Protein AF-A0A7Y5UWX9-F1 (afdb_monomer_lite)

Secondary structure (DSSP, 8-state):
-PPP-------TTSSS--EEEEEEE-TTSS-EEEEEEEPPSSSTHHHHHHHHHHHHHHHHHHHHHHSPPPHHHHHHHHHHHHHHTT-

Structure (mmCIF, N/CA/C/O backbone):
data_AF-A0A7Y5UWX9-F1
#
_entry.id   AF-A0A7Y5UWX9-F1
#
loop_
_atom_site.group_PDB
_atom_site.id
_atom_site.type_symbol
_atom_site.label_atom_id
_atom_site.label_alt_id
_atom_site.label_comp_id
_atom_site.label_asym_id
_atom_site.label_entity_id
_atom_site.label_seq_id
_atom_site.pdbx_PDB_ins_code
_atom_site.Cartn_x
_atom_site.Cartn_y
_atom_site.Cartn_z
_atom_site.occupancy
_atom_site.B_iso_or_equiv
_atom_site.auth_seq_id
_atom_site.auth_comp_id
_atom_site.auth_asym_id
_atom_site.auth_atom_id
_atom_site.pdbx_PDB_model_num
ATOM 1 N N . MET A 1 1 ? -23.447 1.761 2.376 1.00 67.19 1 MET A N 1
ATOM 2 C CA . MET A 1 1 ? -22.680 1.935 1.123 1.00 67.19 1 MET A CA 1
ATOM 3 C C . MET A 1 1 ? -21.732 0.754 0.981 1.00 67.19 1 MET A C 1
ATOM 5 O O . MET A 1 1 ? -21.005 0.483 1.925 1.00 67.19 1 MET A O 1
ATOM 9 N N . LYS A 1 2 ? -21.781 0.010 -0.129 1.00 77.94 2 LYS A N 1
ATOM 10 C CA . LYS A 1 2 ? -20.850 -1.095 -0.407 1.00 77.94 2 LYS A CA 1
ATOM 11 C C . LYS A 1 2 ? -19.783 -0.560 -1.361 1.00 77.94 2 LYS A C 1
ATOM 13 O O . LYS A 1 2 ? -20.137 -0.098 -2.437 1.00 77.94 2 LYS A O 1
ATOM 18 N N . ILE A 1 3 ? -18.519 -0.578 -0.945 1.00 84.75 3 ILE A N 1
ATOM 19 C CA . ILE A 1 3 ? -17.387 -0.152 -1.779 1.00 84.75 3 ILE A CA 1
ATOM 20 C C . ILE A 1 3 ? -16.689 -1.407 -2.300 1.00 84.75 3 ILE A C 1
ATOM 22 O O . ILE A 1 3 ? -16.258 -2.249 -1.505 1.00 84.75 3 ILE A O 1
ATOM 26 N N . GLU A 1 4 ? -16.605 -1.532 -3.621 1.00 88.56 4 GLU A N 1
ATOM 27 C CA . GLU A 1 4 ? -15.779 -2.535 -4.293 1.00 88.56 4 GLU A CA 1
ATOM 28 C C . GLU A 1 4 ? -14.358 -2.006 -4.470 1.00 88.56 4 GLU A C 1
ATOM 30 O O . GLU A 1 4 ? -14.138 -0.803 -4.595 1.00 88.56 4 GLU A O 1
ATOM 35 N N . ARG A 1 5 ? -13.384 -2.910 -4.413 1.00 89.06 5 ARG A N 1
ATOM 36 C CA . ARG A 1 5 ? -11.964 -2.570 -4.342 1.00 89.06 5 ARG A CA 1
ATOM 37 C C . ARG A 1 5 ? -11.134 -3.644 -5.015 1.00 89.06 5 ARG A C 1
ATOM 39 O O . ARG A 1 5 ? -11.444 -4.830 -4.922 1.00 89.06 5 ARG A O 1
ATOM 46 N N . GLY A 1 6 ? -10.066 -3.206 -5.646 1.00 91.19 6 GLY A N 1
ATOM 47 C CA . GLY A 1 6 ? -9.100 -4.034 -6.338 1.00 91.19 6 GLY A CA 1
ATOM 48 C C . GLY A 1 6 ? -8.014 -3.133 -6.895 1.00 91.19 6 GLY A C 1
ATOM 49 O O . GLY A 1 6 ? -8.178 -1.914 -6.951 1.00 91.19 6 GLY A O 1
ATOM 50 N N . TYR A 1 7 ? -6.905 -3.733 -7.290 1.00 93.75 7 TYR A N 1
ATOM 51 C CA . TYR A 1 7 ? -5.869 -3.040 -8.034 1.00 93.75 7 TYR A CA 1
ATOM 52 C C . TYR A 1 7 ? -5.369 -3.963 -9.141 1.00 93.75 7 TYR A C 1
ATOM 54 O O . TYR A 1 7 ? -5.489 -5.186 -9.054 1.00 93.75 7 TYR A O 1
ATOM 62 N N . ALA A 1 8 ? -4.839 -3.360 -10.193 1.00 94.00 8 ALA A N 1
ATOM 63 C CA . ALA A 1 8 ? -4.193 -4.047 -11.293 1.00 94.00 8 ALA A CA 1
ATOM 64 C C . ALA A 1 8 ? -2.912 -3.291 -11.622 1.00 94.00 8 ALA A C 1
ATOM 66 O O . ALA A 1 8 ? -2.826 -2.081 -11.411 1.00 94.00 8 ALA A O 1
ATOM 67 N N . GLN A 1 9 ? -1.921 -4.010 -12.130 1.00 93.00 9 GLN A N 1
ATOM 68 C CA . GLN A 1 9 ? -0.646 -3.437 -12.533 1.00 93.00 9 GLN A CA 1
ATOM 69 C C . GLN A 1 9 ? -0.255 -4.023 -13.880 1.00 93.00 9 GLN A C 1
ATOM 71 O O . GLN A 1 9 ? -0.488 -5.201 -14.146 1.00 93.00 9 GLN A O 1
ATOM 76 N N . HIS A 1 10 ? 0.349 -3.199 -14.727 1.00 94.00 10 HIS A N 1
ATOM 77 C CA . HIS A 1 10 ? 0.812 -3.607 -16.043 1.00 94.00 10 HIS A CA 1
ATOM 78 C C . HIS A 1 10 ? 2.125 -2.896 -16.350 1.00 94.00 10 HIS A C 1
ATOM 80 O O . HIS A 1 10 ? 2.203 -1.678 -16.243 1.00 94.00 10 HIS A O 1
ATOM 86 N N . VAL A 1 11 ? 3.151 -3.657 -16.731 1.00 93.44 11 VAL A N 1
ATOM 87 C CA . VAL A 1 11 ? 4.501 -3.124 -16.980 1.00 93.44 11 VAL A CA 1
ATOM 88 C C . VAL A 1 11 ? 4.581 -2.276 -18.258 1.00 93.44 11 VAL A C 1
ATOM 90 O O . VAL A 1 11 ? 5.472 -1.440 -18.419 1.00 93.44 11 VAL A O 1
ATOM 93 N N . GLY A 1 12 ? 3.634 -2.462 -19.181 1.00 93.00 12 GLY A N 1
ATOM 94 C CA . GLY A 1 12 ? 3.650 -1.777 -20.468 1.00 93.00 12 GLY A CA 1
ATOM 95 C C . GLY A 1 12 ? 4.859 -2.193 -21.301 1.00 93.00 12 GLY A C 1
ATOM 96 O O . GLY A 1 12 ? 5.182 -3.372 -21.400 1.00 93.00 12 GLY A O 1
ATOM 97 N N . SER A 1 13 ? 5.523 -1.212 -21.907 1.00 90.69 13 SER A N 1
ATOM 98 C CA . SER A 1 13 ? 6.713 -1.411 -22.740 1.00 90.69 13 SER A CA 1
ATOM 99 C C . SER A 1 13 ? 8.033 -1.327 -21.962 1.00 90.69 13 SER A C 1
ATOM 101 O O . SER A 1 13 ? 9.093 -1.253 -22.583 1.00 90.69 13 SER A O 1
ATOM 103 N N . ARG A 1 14 ? 7.994 -1.247 -20.624 1.00 88.94 14 ARG A N 1
ATOM 104 C CA . ARG A 1 14 ? 9.202 -1.205 -19.788 1.00 88.94 14 ARG A CA 1
ATOM 105 C C . ARG A 1 14 ? 9.763 -2.616 -19.587 1.00 88.94 14 ARG A C 1
ATOM 107 O O . ARG A 1 14 ? 9.035 -3.600 -19.647 1.00 88.94 14 ARG A O 1
ATOM 114 N N . ASN A 1 15 ? 11.061 -2.699 -19.302 1.00 89.06 15 ASN A N 1
ATOM 115 C CA . ASN A 1 15 ? 11.726 -3.970 -18.988 1.00 89.06 15 ASN A CA 1
ATOM 116 C C . ASN A 1 15 ? 11.452 -4.449 -17.551 1.00 89.06 15 ASN A C 1
ATOM 118 O O . ASN A 1 15 ? 11.694 -5.609 -17.238 1.00 89.06 15 ASN A O 1
ATOM 122 N N . GLU A 1 16 ? 10.977 -3.562 -16.676 1.00 90.06 16 GLU A N 1
ATOM 123 C CA . GLU A 1 16 ? 10.731 -3.837 -15.263 1.00 90.06 16 GLU A CA 1
ATOM 124 C C . GLU A 1 16 ? 9.490 -3.078 -14.786 1.00 90.06 16 GLU A C 1
ATOM 126 O O . GLU A 1 16 ? 9.270 -1.926 -15.177 1.00 90.06 16 GLU A O 1
ATOM 131 N N . GLN A 1 17 ? 8.694 -3.728 -13.932 1.00 92.69 17 GLN A N 1
ATOM 132 C CA . GLN A 1 17 ? 7.604 -3.083 -13.212 1.00 92.69 17 GLN A CA 1
ATOM 133 C C . GLN A 1 17 ? 8.163 -2.389 -11.967 1.00 92.69 17 GLN A C 1
ATOM 135 O O . GLN A 1 17 ? 8.712 -3.049 -11.088 1.00 92.69 17 GLN A O 1
ATOM 140 N N . GLN A 1 18 ? 8.010 -1.069 -11.904 1.00 94.38 18 GLN A N 1
ATOM 141 C CA . GLN A 1 18 ? 8.446 -0.253 -10.771 1.00 94.38 18 GLN A CA 1
ATOM 142 C C . GLN A 1 18 ? 7.275 0.351 -9.991 1.00 94.38 18 GLN A C 1
ATOM 144 O O . GLN A 1 18 ? 7.497 1.029 -8.994 1.00 94.38 18 GLN A O 1
ATOM 149 N N . ASP A 1 19 ? 6.039 0.050 -10.376 1.00 94.81 19 ASP A N 1
ATOM 150 C CA . ASP A 1 19 ? 4.842 0.373 -9.615 1.00 94.81 19 ASP A CA 1
ATOM 151 C C . ASP A 1 19 ? 4.596 -0.692 -8.536 1.00 94.81 19 ASP A C 1
ATOM 153 O O . ASP A 1 19 ? 4.785 -1.892 -8.764 1.00 94.81 19 ASP A O 1
ATOM 157 N N . ALA A 1 20 ? 4.032 -0.284 -7.403 1.00 95.19 20 ALA A N 1
ATOM 158 C CA . ALA A 1 20 ? 3.456 -1.167 -6.395 1.00 95.19 20 ALA A CA 1
ATOM 159 C C . ALA A 1 20 ? 2.028 -0.722 -6.054 1.00 95.19 20 ALA A C 1
ATOM 161 O O . ALA A 1 20 ? 1.759 0.461 -5.843 1.00 95.19 20 ALA A O 1
ATOM 162 N N . GLY A 1 21 ? 1.104 -1.681 -5.990 1.00 96.44 21 GLY A N 1
ATOM 163 C CA . GLY A 1 21 ? -0.277 -1.467 -5.568 1.00 96.44 21 GLY A CA 1
ATOM 164 C C . GLY A 1 21 ? -0.622 -2.338 -4.367 1.00 96.44 21 GLY A C 1
ATOM 165 O O . GLY A 1 21 ? -0.152 -3.471 -4.254 1.00 96.44 21 GLY A O 1
ATOM 166 N N . LEU A 1 22 ? -1.445 -1.815 -3.461 1.00 96.12 22 LEU A N 1
ATOM 167 C CA . LEU A 1 22 ? -1.892 -2.549 -2.284 1.00 96.12 22 LEU A CA 1
ATOM 168 C C . LEU A 1 22 ? -3.305 -2.126 -1.882 1.00 96.12 22 LEU A C 1
ATOM 170 O O . LEU A 1 22 ? -3.619 -0.940 -1.801 1.00 96.12 22 LEU A O 1
ATOM 174 N N . VAL A 1 23 ? -4.150 -3.111 -1.584 1.00 96.81 23 VAL A N 1
ATOM 175 C CA . VAL A 1 23 ? -5.474 -2.898 -0.994 1.00 96.81 23 VAL A CA 1
ATOM 176 C C . VAL A 1 23 ? -5.568 -3.740 0.269 1.00 96.81 23 VAL A C 1
ATOM 178 O O . VAL A 1 23 ? -5.544 -4.967 0.203 1.00 96.81 23 VAL A O 1
ATOM 181 N N . LEU A 1 24 ? -5.688 -3.078 1.416 1.00 95.62 24 LEU A N 1
ATOM 182 C CA . LEU A 1 24 ? -5.898 -3.709 2.714 1.00 95.62 24 LEU A CA 1
ATOM 183 C C . LEU A 1 24 ? -7.286 -3.364 3.231 1.00 95.62 24 LEU A C 1
ATOM 185 O O . LEU A 1 24 ? -7.847 -2.302 2.957 1.00 95.62 24 LEU A O 1
ATOM 189 N N . THR A 1 25 ? -7.881 -4.294 3.958 1.00 94.38 25 THR A N 1
ATOM 190 C CA . THR A 1 25 ? -9.209 -4.127 4.535 1.00 94.38 25 THR A CA 1
ATOM 191 C C . THR A 1 25 ? -9.259 -4.872 5.853 1.00 94.38 25 THR A C 1
ATOM 193 O O . THR A 1 25 ? -8.651 -5.934 5.981 1.00 94.38 25 THR A O 1
ATOM 196 N N . ASN A 1 26 ? -9.965 -4.321 6.834 1.00 91.56 26 ASN A N 1
ATOM 197 C CA . ASN A 1 26 ? -10.183 -5.010 8.099 1.00 91.56 26 ASN A CA 1
ATOM 198 C C . ASN A 1 26 ? -11.244 -6.118 7.943 1.00 91.56 26 ASN A C 1
ATOM 200 O O . ASN A 1 26 ? -12.019 -6.125 6.984 1.00 91.56 26 ASN A O 1
ATOM 204 N N . ASP A 1 27 ? -11.305 -7.061 8.885 1.00 87.25 27 ASP A N 1
ATOM 205 C CA . ASP A 1 27 ? -12.182 -8.241 8.767 1.00 87.25 27 ASP A CA 1
ATOM 206 C C . ASP A 1 27 ? -13.668 -7.850 8.638 1.00 87.25 27 ASP A C 1
ATOM 208 O O . ASP A 1 27 ? -14.418 -8.445 7.862 1.00 87.25 27 ASP A O 1
ATOM 212 N N . GLY A 1 28 ? -14.072 -6.771 9.321 1.00 86.56 28 GLY A N 1
ATOM 213 C CA . GLY A 1 28 ? -15.420 -6.196 9.257 1.00 86.56 28 GLY A CA 1
ATOM 214 C C . GLY A 1 28 ? -15.729 -5.397 7.984 1.00 86.56 28 GLY A C 1
ATOM 215 O O . GLY A 1 28 ? -16.871 -4.987 7.786 1.00 86.56 28 GLY A O 1
ATOM 216 N N . ARG A 1 29 ? -14.744 -5.174 7.104 1.00 85.56 29 ARG A N 1
ATOM 217 C CA . ARG A 1 29 ? -14.847 -4.363 5.877 1.00 85.56 29 ARG A CA 1
ATOM 218 C C . ARG A 1 29 ? -15.325 -2.922 6.099 1.00 85.56 29 ARG A C 1
ATOM 220 O O . ARG A 1 29 ? -15.879 -2.321 5.176 1.00 85.56 29 ARG A O 1
ATOM 227 N N . THR A 1 30 ? -15.103 -2.378 7.290 1.00 89.69 30 THR A N 1
ATOM 228 C CA . THR A 1 30 ? -15.472 -1.008 7.667 1.00 89.69 30 THR A CA 1
ATOM 229 C C . THR A 1 30 ? -14.367 -0.002 7.364 1.00 89.69 30 THR A C 1
ATOM 231 O O . THR A 1 30 ? -14.664 1.169 7.154 1.00 89.69 30 THR A O 1
ATOM 234 N N . GLU A 1 31 ? -13.115 -0.455 7.277 1.00 93.25 31 GLU A N 1
ATOM 235 C CA . GLU A 1 31 ? -11.944 0.382 7.012 1.00 93.25 31 GLU A CA 1
ATOM 236 C C . GLU A 1 31 ? -11.107 -0.227 5.894 1.00 93.25 31 GLU A C 1
ATOM 238 O O . GLU A 1 31 ? -10.971 -1.450 5.788 1.00 93.25 31 GLU A O 1
ATOM 243 N N . GLN A 1 32 ? -10.552 0.63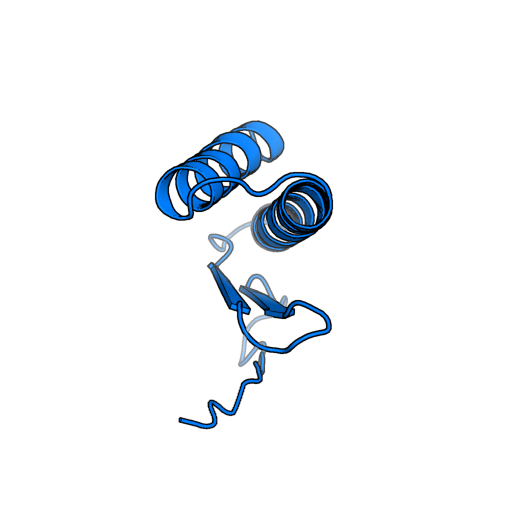4 5.044 1.00 94.12 32 GLN A N 1
ATOM 244 C CA . GLN A 1 32 ? -9.757 0.229 3.893 1.00 94.12 32 GLN A CA 1
ATOM 245 C C . GLN A 1 32 ? -8.562 1.161 3.740 1.00 94.12 32 GLN A C 1
ATOM 247 O O . GLN A 1 32 ? -8.707 2.377 3.857 1.00 94.12 32 GLN A O 1
ATOM 252 N N . LEU A 1 33 ? -7.409 0.583 3.418 1.00 96.12 33 LEU A N 1
ATOM 253 C CA . LEU A 1 33 ? -6.238 1.314 2.959 1.00 96.12 33 LEU A CA 1
ATOM 254 C C . LEU A 1 33 ? -5.976 0.921 1.510 1.00 96.12 33 LEU A C 1
ATOM 256 O O . LEU A 1 33 ? -5.779 -0.255 1.207 1.00 96.12 33 LEU A O 1
ATOM 260 N N . VAL A 1 34 ? -5.979 1.910 0.625 1.00 96.50 34 VAL A N 1
ATOM 261 C CA . VAL A 1 34 ? -5.615 1.746 -0.782 1.00 96.50 34 VAL A CA 1
ATOM 262 C C . VAL A 1 34 ? -4.349 2.549 -1.019 1.00 96.50 34 VAL A C 1
ATOM 264 O O . VAL A 1 34 ? -4.293 3.728 -0.676 1.00 96.50 34 VAL A O 1
ATOM 267 N N . LEU A 1 35 ? -3.336 1.899 -1.578 1.00 96.75 35 LEU A N 1
ATOM 268 C CA . LEU A 1 35 ? -2.024 2.478 -1.805 1.00 96.75 35 LEU A CA 1
ATOM 269 C C . LEU A 1 35 ? -1.563 2.202 -3.231 1.00 96.75 35 LEU A C 1
ATOM 271 O O . LEU A 1 35 ? -1.727 1.098 -3.753 1.00 96.75 35 LEU A O 1
ATOM 275 N N . VAL A 1 36 ? -0.955 3.224 -3.822 1.00 96.44 36 VAL A N 1
ATOM 276 C CA . VAL A 1 36 ? -0.220 3.162 -5.083 1.00 96.44 36 VAL A CA 1
ATOM 277 C C . VAL A 1 36 ? 1.114 3.865 -4.859 1.00 96.44 36 VAL A C 1
ATOM 279 O O . VAL A 1 36 ? 1.146 4.947 -4.273 1.00 96.44 36 VAL A O 1
ATOM 282 N N . ALA A 1 37 ? 2.198 3.248 -5.314 1.00 95.06 37 ALA A N 1
ATOM 283 C CA . ALA A 1 37 ? 3.535 3.824 -5.327 1.00 95.06 37 ALA A CA 1
ATOM 284 C C . ALA A 1 37 ? 4.156 3.629 -6.717 1.00 95.06 37 ALA A C 1
ATOM 286 O O . ALA A 1 37 ? 4.118 2.521 -7.242 1.00 95.06 37 ALA A O 1
ATOM 287 N N . ASP A 1 38 ? 4.722 4.691 -7.287 1.00 93.62 38 ASP A N 1
ATOM 288 C CA . ASP A 1 38 ? 5.468 4.684 -8.554 1.00 93.62 38 ASP A CA 1
ATOM 289 C C . ASP A 1 38 ? 6.955 4.861 -8.228 1.00 93.62 38 ASP A C 1
ATOM 291 O O . ASP A 1 38 ? 7.373 5.879 -7.666 1.00 93.62 38 ASP A O 1
ATOM 295 N N . GLY A 1 39 ? 7.742 3.824 -8.496 1.00 92.06 39 GLY A N 1
ATOM 296 C CA . GLY A 1 39 ? 9.187 3.846 -8.352 1.00 92.06 39 GLY A CA 1
ATOM 297 C C . GLY A 1 39 ? 9.823 4.656 -9.476 1.00 92.06 39 GLY A C 1
ATOM 298 O O . GLY A 1 39 ? 9.658 4.343 -10.653 1.00 92.06 39 GLY A O 1
ATOM 299 N N . MET A 1 40 ? 10.600 5.682 -9.121 1.00 83.62 40 MET A N 1
ATOM 300 C CA . MET A 1 40 ? 11.257 6.534 -10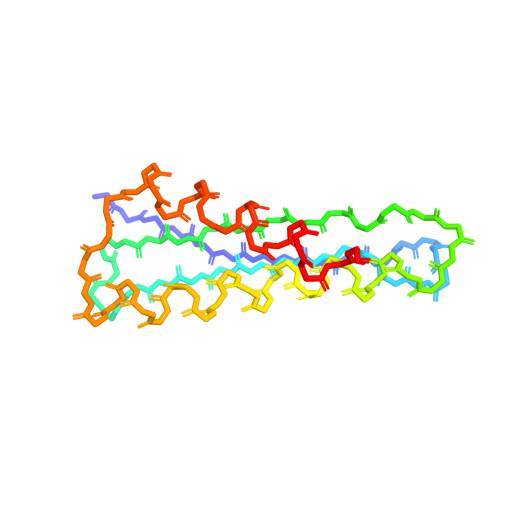.114 1.00 83.62 40 MET A CA 1
ATOM 301 C C . MET A 1 40 ? 12.248 5.720 -10.967 1.00 83.62 40 MET A C 1
ATOM 303 O O . MET A 1 40 ? 13.229 5.175 -10.459 1.00 83.62 40 MET A O 1
ATOM 307 N N . GLY A 1 41 ? 11.973 5.666 -12.274 1.00 68.88 41 GLY A N 1
ATOM 308 C CA . GLY A 1 41 ? 12.746 4.949 -13.291 1.00 68.88 41 GLY A CA 1
ATOM 309 C C . GLY A 1 41 ? 14.229 5.315 -13.371 1.00 68.88 41 GLY A C 1
ATOM 310 O O . GLY A 1 41 ? 14.664 6.376 -12.934 1.00 68.88 41 GLY A O 1
ATOM 311 N N . GLY A 1 42 ? 15.012 4.441 -14.009 1.00 65.88 42 GLY A N 1
ATOM 312 C CA . GLY A 1 42 ? 16.415 4.696 -14.365 1.00 65.88 42 GLY A CA 1
ATOM 313 C C . GLY A 1 42 ? 17.415 3.723 -13.743 1.00 65.88 42 GLY A C 1
ATOM 314 O O . GLY A 1 42 ? 18.488 3.550 -14.307 1.00 65.88 42 GLY A O 1
ATOM 315 N N . HIS A 1 43 ? 17.054 3.046 -12.647 1.00 68.50 43 HIS A N 1
ATOM 316 C CA . HIS A 1 43 ? 17.842 1.983 -12.005 1.00 68.50 43 HIS A CA 1
ATOM 317 C C . HIS A 1 43 ? 16.917 0.957 -11.322 1.00 68.50 43 HIS A C 1
ATOM 319 O O . HIS A 1 43 ? 15.768 1.277 -11.012 1.00 68.50 43 HIS A O 1
ATOM 325 N N . ALA A 1 44 ? 17.434 -0.241 -11.010 1.00 65.69 44 ALA A N 1
ATOM 326 C CA . ALA A 1 44 ? 16.725 -1.296 -10.261 1.00 65.69 44 ALA A CA 1
ATOM 327 C C . ALA A 1 44 ? 16.274 -0.872 -8.840 1.00 65.69 44 ALA A C 1
ATOM 329 O O . ALA A 1 44 ? 15.575 -1.609 -8.155 1.00 65.69 44 ALA A O 1
ATOM 330 N N . GLY A 1 45 ? 16.662 0.322 -8.375 1.00 83.25 45 GLY A N 1
ATOM 331 C CA . GLY A 1 45 ? 16.210 0.874 -7.097 1.00 83.25 45 GLY A CA 1
ATOM 332 C C . GLY A 1 45 ? 14.735 1.287 -7.088 1.00 83.25 45 GLY A C 1
ATOM 333 O O . GLY A 1 45 ? 14.133 1.299 -6.021 1.00 83.25 45 GLY A O 1
ATOM 334 N N . GLY A 1 46 ? 14.135 1.584 -8.249 1.00 88.94 46 GLY A N 1
ATOM 335 C CA . GLY A 1 46 ? 12.738 2.025 -8.328 1.00 88.94 46 GLY A CA 1
ATOM 336 C C . GLY A 1 46 ? 11.738 0.936 -7.929 1.00 88.94 46 GLY A C 1
ATOM 337 O O . GLY A 1 46 ? 10.843 1.197 -7.127 1.00 88.94 46 GLY A O 1
ATOM 338 N N . SER A 1 47 ? 11.922 -0.296 -8.419 1.00 91.31 47 SER A N 1
ATOM 339 C CA . SER A 1 47 ? 11.072 -1.441 -8.056 1.00 91.31 47 SER A CA 1
ATOM 340 C C . SER A 1 47 ? 11.198 -1.809 -6.580 1.00 91.31 47 SER A C 1
ATOM 342 O O . SER A 1 47 ? 10.194 -2.061 -5.914 1.00 91.31 47 SER A O 1
ATOM 344 N N . LEU A 1 48 ? 12.420 -1.786 -6.041 1.00 91.25 48 LEU A N 1
ATOM 345 C CA . LEU A 1 48 ? 12.656 -2.031 -4.621 1.00 91.25 48 LEU A CA 1
ATOM 346 C C . LEU A 1 48 ? 12.015 -0.940 -3.754 1.00 91.25 48 LEU A C 1
ATOM 348 O O . LEU A 1 48 ? 11.362 -1.253 -2.762 1.00 91.25 48 LEU A O 1
ATOM 352 N N . ALA A 1 49 ? 12.159 0.328 -4.146 1.00 92.12 49 ALA A N 1
ATOM 353 C CA . ALA A 1 49 ? 11.604 1.463 -3.421 1.00 92.12 49 ALA A CA 1
ATOM 354 C C . ALA A 1 49 ? 10.072 1.400 -3.333 1.00 92.12 49 ALA A C 1
ATOM 356 O O . ALA A 1 49 ? 9.511 1.498 -2.241 1.00 92.12 49 ALA A O 1
ATOM 357 N N . SER A 1 50 ? 9.376 1.194 -4.454 1.00 94.81 50 SER A N 1
ATOM 358 C CA . SER A 1 50 ? 7.910 1.118 -4.451 1.00 94.81 50 SER A CA 1
ATOM 359 C C . SER A 1 50 ? 7.394 -0.111 -3.696 1.00 94.81 50 SER A C 1
ATOM 361 O O . SER A 1 50 ? 6.433 -0.003 -2.928 1.00 94.81 50 SER A O 1
ATOM 363 N N . ALA A 1 51 ? 8.068 -1.260 -3.827 1.00 94.00 51 ALA A N 1
ATOM 364 C CA . ALA A 1 51 ? 7.761 -2.457 -3.049 1.00 94.00 51 ALA A CA 1
ATOM 365 C C . ALA A 1 51 ? 7.936 -2.219 -1.539 1.00 94.00 51 ALA A C 1
ATOM 367 O O . ALA A 1 51 ? 7.082 -2.622 -0.744 1.00 94.00 51 ALA A O 1
ATOM 368 N N . GLN A 1 52 ? 8.994 -1.507 -1.145 1.00 94.94 52 GLN A N 1
ATOM 369 C CA . GLN A 1 52 ? 9.273 -1.171 0.247 1.00 94.94 52 GLN A CA 1
ATOM 370 C C . GLN A 1 52 ? 8.194 -0.254 0.848 1.00 94.94 52 GLN A C 1
ATOM 372 O O . GLN 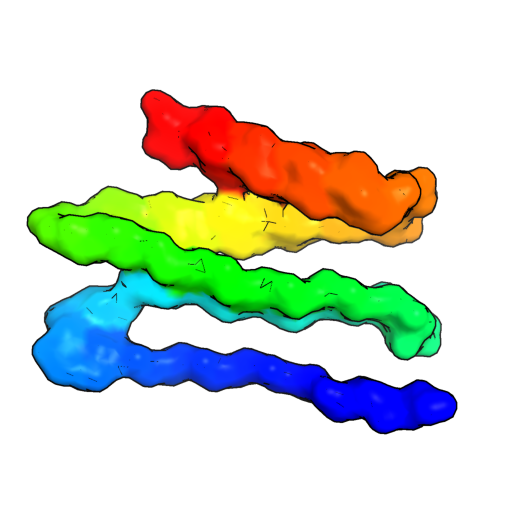A 1 52 ? 7.775 -0.467 1.988 1.00 94.94 52 GLN A O 1
ATOM 377 N N . VAL A 1 53 ? 7.667 0.713 0.085 1.00 95.88 53 VAL A N 1
ATOM 378 C CA . VAL A 1 53 ? 6.510 1.523 0.518 1.00 95.88 53 VAL A CA 1
ATOM 379 C C . VAL A 1 53 ? 5.296 0.634 0.815 1.00 95.88 53 VAL A C 1
ATOM 381 O O . VAL A 1 53 ? 4.655 0.788 1.860 1.00 95.88 53 VAL A O 1
ATOM 384 N N . ALA A 1 54 ? 4.983 -0.317 -0.072 1.00 96.56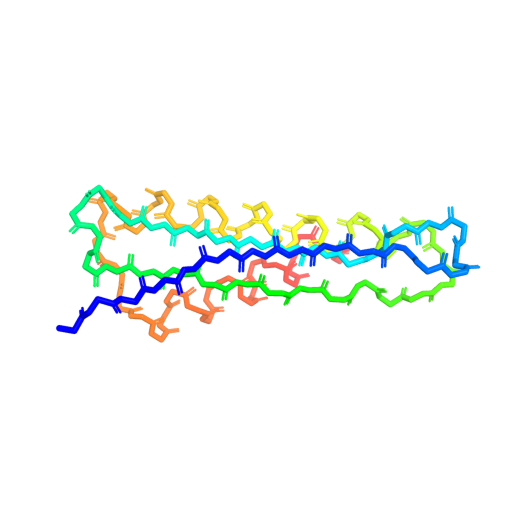 54 ALA A N 1
ATOM 385 C CA . ALA A 1 54 ? 3.854 -1.228 0.114 1.00 96.56 54 ALA A CA 1
ATOM 386 C C . ALA A 1 54 ? 4.043 -2.160 1.329 1.00 96.56 54 ALA A C 1
ATOM 388 O O . ALA A 1 54 ? 3.089 -2.398 2.075 1.00 96.56 54 ALA A O 1
ATOM 389 N N . GLU A 1 55 ? 5.260 -2.654 1.570 1.00 97.06 55 GLU A N 1
ATOM 390 C CA . GLU A 1 55 ? 5.581 -3.464 2.753 1.00 97.06 55 GLU A CA 1
ATOM 391 C C . GLU A 1 55 ? 5.422 -2.667 4.052 1.00 97.06 55 GLU A C 1
ATOM 393 O O . GLU A 1 55 ? 4.741 -3.108 4.983 1.00 97.06 55 GLU A O 1
ATOM 398 N N . THR A 1 56 ? 5.977 -1.454 4.098 1.00 97.62 56 THR A N 1
ATOM 399 C CA . THR A 1 56 ? 5.854 -0.555 5.251 1.00 97.62 56 THR A CA 1
ATOM 400 C C . THR A 1 56 ? 4.389 -0.256 5.567 1.00 97.62 56 THR A C 1
ATOM 402 O O . THR A 1 56 ? 3.973 -0.342 6.727 1.00 97.62 56 THR A O 1
ATOM 405 N N . ALA A 1 57 ? 3.572 0.003 4.544 1.00 97.94 57 ALA A N 1
ATOM 406 C CA . ALA A 1 57 ? 2.137 0.199 4.712 1.00 97.94 57 ALA A CA 1
ATOM 407 C C . ALA A 1 57 ? 1.428 -1.038 5.277 1.00 97.94 57 ALA A C 1
ATOM 409 O O . ALA A 1 57 ? 0.596 -0.902 6.174 1.00 97.94 57 ALA A O 1
ATOM 410 N N . ARG A 1 58 ? 1.780 -2.243 4.809 1.00 97.75 58 ARG A N 1
ATOM 411 C CA . ARG A 1 58 ? 1.218 -3.497 5.329 1.00 97.75 58 ARG A CA 1
ATOM 412 C C . ARG A 1 58 ? 1.552 -3.702 6.799 1.00 97.75 58 ARG A C 1
ATOM 414 O O . ARG A 1 58 ? 0.654 -4.003 7.581 1.00 97.75 58 ARG A O 1
ATOM 421 N N . ARG A 1 59 ? 2.808 -3.494 7.197 1.00 97.75 59 ARG A N 1
ATOM 422 C CA . ARG A 1 59 ? 3.211 -3.619 8.604 1.00 97.75 59 ARG A CA 1
ATOM 423 C C . ARG A 1 59 ? 2.461 -2.629 9.495 1.00 97.75 59 ARG A C 1
ATOM 425 O O . ARG A 1 59 ? 1.893 -3.034 10.507 1.00 97.75 59 ARG A O 1
ATOM 432 N N . ILE A 1 60 ? 2.427 -1.352 9.112 1.00 97.88 60 ILE A N 1
ATOM 433 C CA . ILE A 1 60 ? 1.750 -0.304 9.889 1.00 97.88 60 ILE A CA 1
ATOM 434 C C . ILE A 1 60 ? 0.235 -0.558 9.957 1.00 97.88 60 ILE A C 1
ATOM 436 O O . ILE A 1 60 ? -0.381 -0.329 10.997 1.00 97.88 60 ILE A O 1
ATOM 440 N N . TRP A 1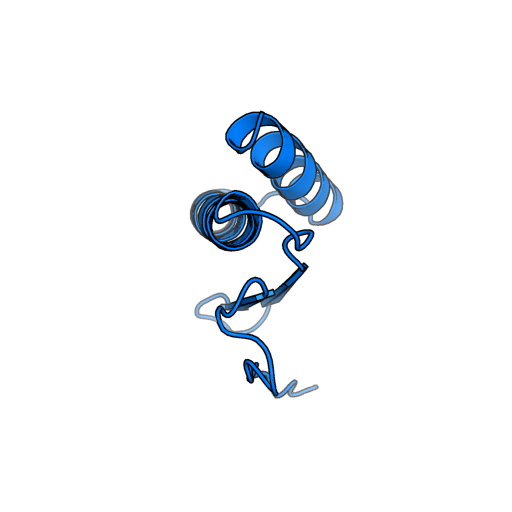 61 ? -0.370 -1.086 8.890 1.00 97.69 61 TRP A N 1
ATOM 441 C CA . TRP A 1 61 ? -1.769 -1.515 8.899 1.00 97.69 61 TRP A CA 1
ATOM 442 C C . TRP A 1 61 ? -2.030 -2.642 9.905 1.00 97.69 61 TRP A C 1
ATOM 444 O O . TRP A 1 61 ? -2.993 -2.579 10.667 1.00 97.69 61 TRP A O 1
ATOM 454 N N . GLU A 1 62 ? -1.164 -3.654 9.966 1.00 96.69 62 GLU A N 1
ATOM 455 C CA . GLU A 1 62 ? -1.290 -4.734 10.952 1.00 96.69 62 GLU A CA 1
ATOM 456 C C . GLU A 1 62 ? -1.112 -4.236 12.395 1.00 96.69 62 GLU A C 1
ATOM 458 O O . GLU A 1 62 ? -1.734 -4.760 13.318 1.00 96.69 62 GLU A O 1
ATOM 463 N N . GLU A 1 63 ? -0.303 -3.200 12.620 1.00 96.25 63 GLU A N 1
ATOM 464 C CA . GLU A 1 63 ? -0.244 -2.508 13.914 1.00 96.25 63 GLU A CA 1
ATOM 465 C C . GLU A 1 63 ? -1.553 -1.763 14.218 1.00 96.25 63 GLU A C 1
ATOM 467 O O . GLU A 1 63 ? -2.096 -1.914 15.313 1.00 96.25 63 GLU A O 1
ATOM 472 N N . HIS A 1 64 ? -2.104 -1.035 13.241 1.00 96.00 64 HIS A N 1
ATOM 473 C CA . HIS A 1 64 ? -3.387 -0.335 13.360 1.00 96.00 64 HIS A CA 1
ATOM 474 C C . HIS A 1 64 ? -4.553 -1.279 13.685 1.00 96.00 64 HIS A C 1
ATOM 476 O O . HIS A 1 64 ? -5.406 -0.949 14.506 1.00 96.00 64 HIS A O 1
ATOM 482 N N . ARG A 1 65 ? -4.564 -2.489 13.108 1.00 94.50 65 ARG A N 1
ATOM 483 C CA . ARG A 1 65 ? -5.566 -3.523 13.422 1.00 94.50 65 ARG A CA 1
ATOM 484 C C . ARG A 1 65 ? -5.529 -3.977 14.881 1.00 94.50 65 ARG A C 1
ATOM 486 O O . ARG A 1 65 ? -6.552 -4.416 15.397 1.00 94.50 65 ARG A O 1
ATOM 493 N N . ARG A 1 66 ? -4.362 -3.917 15.532 1.00 93.38 66 ARG A N 1
ATOM 494 C CA . ARG A 1 66 ? -4.196 -4.277 16.952 1.00 93.38 66 ARG A CA 1
ATOM 495 C C . ARG A 1 66 ? -4.503 -3.099 17.869 1.00 93.38 66 ARG A C 1
ATOM 497 O O . ARG A 1 66 ? -5.127 -3.284 18.909 1.00 93.38 66 ARG A O 1
ATOM 504 N N . THR A 1 67 ? -4.085 -1.904 17.464 1.00 94.69 67 THR A N 1
ATOM 505 C CA . THR A 1 67 ? -4.289 -0.661 18.204 1.00 94.69 67 THR A CA 1
ATOM 506 C C . THR A 1 67 ? -4.712 0.421 17.230 1.00 94.69 67 THR A C 1
ATOM 508 O O . THR A 1 67 ? -3.898 0.857 16.421 1.00 94.69 67 THR A O 1
ATOM 511 N N . ALA A 1 68 ? -5.959 0.882 17.330 1.00 94.38 68 ALA A N 1
ATOM 512 C CA . ALA A 1 68 ? -6.497 1.878 16.413 1.00 94.38 68 ALA A CA 1
ATOM 513 C C . ALA A 1 68 ? -5.628 3.149 16.396 1.00 94.38 68 ALA A C 1
ATOM 515 O O . ALA A 1 68 ? -5.445 3.829 17.406 1.00 94.38 68 ALA A O 1
ATOM 516 N N . ILE A 1 69 ? -5.098 3.462 15.218 1.00 96.00 69 ILE A N 1
ATOM 517 C CA . ILE A 1 69 ? -4.343 4.685 14.925 1.00 96.00 69 ILE A CA 1
ATOM 518 C C . ILE A 1 69 ? -5.267 5.624 14.157 1.00 96.00 69 ILE A C 1
ATOM 520 O O . ILE A 1 69 ? -5.916 5.200 13.205 1.00 96.00 69 ILE A O 1
ATOM 524 N N . GLU A 1 70 ? -5.305 6.897 14.540 1.00 96.81 70 GLU A N 1
ATOM 525 C CA . GLU A 1 70 ? -6.058 7.912 13.803 1.00 96.81 70 GLU A CA 1
ATOM 526 C C . GLU A 1 70 ? -5.609 7.954 12.319 1.00 96.81 70 GLU A C 1
ATOM 528 O O . GLU A 1 70 ? -4.402 7.913 12.056 1.00 96.81 70 GLU A O 1
ATOM 533 N N . PRO A 1 71 ? -6.539 7.999 11.341 1.00 95.00 71 PRO A N 1
ATOM 534 C CA . PRO A 1 71 ? -6.209 7.820 9.926 1.00 95.00 71 PRO A CA 1
ATOM 535 C C . PRO A 1 71 ? -5.133 8.763 9.384 1.00 95.00 71 PRO A C 1
ATOM 537 O O 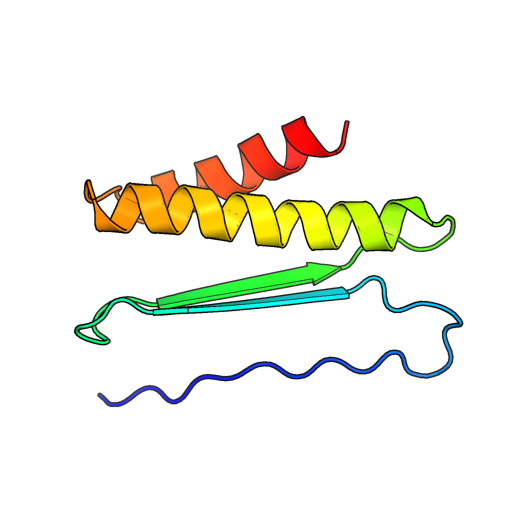. PRO A 1 71 ? -4.251 8.319 8.650 1.00 95.00 71 PRO A O 1
ATOM 540 N N . LYS A 1 72 ? -5.149 10.049 9.750 1.00 97.25 72 LYS A N 1
ATOM 541 C CA . LYS A 1 72 ? -4.120 10.992 9.301 1.00 97.25 72 LYS A CA 1
ATOM 542 C C . LYS A 1 72 ? -2.744 10.592 9.836 1.00 97.25 72 LYS A C 1
ATOM 544 O O . LYS A 1 72 ? -1.800 10.506 9.053 1.00 97.25 72 LYS A O 1
ATOM 549 N N . ARG A 1 73 ? -2.631 10.259 11.125 1.00 97.81 73 ARG A N 1
ATOM 550 C CA . ARG A 1 73 ? -1.372 9.765 11.717 1.00 97.81 73 ARG A CA 1
ATOM 551 C C . ARG A 1 73 ? -0.893 8.454 11.101 1.00 97.81 73 ARG A C 1
ATOM 553 O O . ARG A 1 73 ? 0.313 8.267 10.953 1.00 97.81 73 ARG A O 1
ATOM 560 N N . LEU A 1 74 ? -1.812 7.553 10.750 1.00 97.56 74 LEU A N 1
ATOM 561 C CA . LEU A 1 74 ? -1.489 6.315 10.042 1.00 97.56 74 LEU A CA 1
ATOM 562 C C . LEU A 1 74 ? -0.791 6.628 8.711 1.00 97.56 74 LEU A C 1
ATOM 564 O O . LEU A 1 74 ? 0.301 6.125 8.459 1.00 97.56 74 LEU A O 1
ATOM 568 N N . LEU A 1 75 ? -1.393 7.497 7.895 1.00 97.19 75 LEU A N 1
ATOM 569 C CA . LEU A 1 75 ? -0.856 7.885 6.588 1.00 97.19 75 LEU A CA 1
ATOM 570 C C . LEU A 1 75 ? 0.476 8.636 6.711 1.00 97.19 75 LEU A C 1
ATOM 572 O O . LEU A 1 75 ? 1.427 8.306 6.007 1.00 97.19 75 LEU A O 1
ATOM 576 N N . GLU A 1 76 ? 0.584 9.589 7.641 1.00 97.94 76 GLU A N 1
ATOM 577 C CA . GLU A 1 76 ? 1.837 10.306 7.923 1.00 97.94 76 GLU A CA 1
ATOM 578 C C . GLU A 1 76 ? 2.967 9.346 8.311 1.00 97.94 76 GLU A C 1
ATOM 580 O O . GLU A 1 76 ? 4.113 9.518 7.893 1.00 97.94 76 GLU A O 1
ATOM 585 N N . ARG A 1 77 ? 2.649 8.316 9.102 1.00 97.69 77 ARG A N 1
ATOM 586 C CA . ARG A 1 77 ? 3.610 7.296 9.520 1.00 97.69 77 ARG A CA 1
ATOM 587 C C . ARG A 1 77 ? 4.039 6.404 8.356 1.00 97.69 77 ARG A C 1
ATOM 589 O O . ARG A 1 77 ? 5.230 6.146 8.237 1.00 97.69 77 ARG A O 1
ATOM 596 N N . ILE A 1 78 ? 3.114 6.000 7.482 1.00 97.06 78 ILE A N 1
ATOM 597 C CA . ILE A 1 78 ? 3.430 5.231 6.266 1.00 97.06 78 ILE A CA 1
ATOM 598 C C . ILE A 1 78 ? 4.367 6.020 5.351 1.00 97.06 78 ILE A C 1
ATOM 600 O O . ILE A 1 78 ? 5.367 5.474 4.896 1.00 97.06 78 ILE A O 1
ATOM 604 N N . VAL A 1 79 ? 4.078 7.303 5.113 1.00 95.31 79 VAL A N 1
ATOM 605 C CA . VAL A 1 79 ? 4.916 8.162 4.263 1.00 95.31 79 VAL A CA 1
ATOM 606 C C . VAL A 1 79 ? 6.307 8.345 4.868 1.00 95.31 79 VAL A C 1
ATOM 608 O O . VAL A 1 79 ? 7.303 8.168 4.171 1.00 95.31 79 VAL A O 1
ATOM 611 N N . ARG A 1 80 ? 6.387 8.666 6.165 1.00 96.94 80 ARG A N 1
ATOM 612 C CA . ARG A 1 80 ? 7.666 8.894 6.849 1.00 96.94 80 ARG A CA 1
ATOM 613 C C . ARG A 1 80 ? 8.520 7.628 6.914 1.00 96.94 80 ARG A C 1
ATOM 615 O O . ARG A 1 80 ? 9.657 7.656 6.463 1.00 96.94 80 ARG A O 1
ATOM 622 N N . GLU A 1 81 ? 7.979 6.526 7.433 1.00 97.06 81 GLU A N 1
ATOM 623 C CA . GLU A 1 81 ? 8.741 5.275 7.566 1.00 97.06 81 GLU A CA 1
ATOM 624 C C . GLU A 1 81 ? 9.056 4.669 6.190 1.00 97.06 81 GLU A C 1
ATOM 626 O O . GLU A 1 81 ? 10.116 4.078 6.005 1.00 97.06 81 GLU A O 1
ATOM 631 N N . GLY A 1 82 ? 8.176 4.859 5.199 1.00 93.56 82 GLY A N 1
ATOM 632 C CA . GLY A 1 82 ? 8.447 4.491 3.811 1.00 93.56 82 GLY A CA 1
ATOM 633 C C . GLY A 1 82 ? 9.661 5.240 3.264 1.00 93.56 82 GLY A C 1
ATOM 634 O O . GLY A 1 82 ? 10.579 4.609 2.748 1.00 93.56 82 GLY A O 1
ATOM 635 N N . HIS A 1 83 ? 9.710 6.561 3.454 1.00 91.50 83 HIS A N 1
ATOM 636 C CA . HIS A 1 83 ? 10.853 7.390 3.070 1.00 91.50 83 HIS A CA 1
ATOM 637 C C . HIS A 1 83 ? 12.150 6.985 3.792 1.00 91.50 83 HIS A C 1
ATOM 639 O O . HIS A 1 83 ? 13.191 6.873 3.154 1.00 91.50 83 HIS A O 1
ATOM 645 N N . GLU A 1 84 ? 12.097 6.727 5.099 1.00 92.44 84 GLU A N 1
ATOM 646 C CA . GLU A 1 84 ? 13.262 6.303 5.894 1.00 92.44 84 GLU A CA 1
ATOM 647 C C . GLU A 1 84 ? 13.788 4.918 5.492 1.00 92.44 84 GLU A C 1
ATOM 649 O O . GLU A 1 84 ? 14.978 4.668 5.598 1.00 92.44 84 GLU A O 1
ATOM 654 N N . SER A 1 85 ? 12.925 4.016 5.018 1.00 87.25 85 SER A N 1
ATOM 655 C CA . SER A 1 85 ? 13.323 2.653 4.634 1.00 87.25 85 SER A CA 1
ATOM 656 C C . SER A 1 85 ? 13.976 2.525 3.251 1.00 87.25 85 SER A C 1
ATOM 658 O O . SER A 1 85 ? 14.436 1.441 2.899 1.00 87.25 85 SER A O 1
ATOM 660 N N . ILE A 1 86 ? 13.975 3.600 2.458 1.00 84.81 86 ILE A N 1
ATOM 661 C CA . ILE A 1 86 ? 14.503 3.626 1.083 1.00 84.81 86 ILE A CA 1
ATOM 662 C C . ILE A 1 86 ? 15.842 4.377 1.003 1.00 84.81 86 ILE A C 1
ATOM 664 O O . ILE A 1 86 ? 16.632 4.092 0.102 1.00 84.81 86 ILE A O 1
ATOM 668 N N . ASN A 1 87 ? 16.085 5.326 1.914 1.00 69.62 87 ASN A N 1
ATOM 669 C CA . ASN A 1 87 ? 17.318 6.122 1.989 1.00 69.62 87 ASN A CA 1
ATOM 670 C C . ASN A 1 87 ? 18.352 5.497 2.928 1.00 69.62 87 ASN A C 1
ATOM 672 O O . ASN A 1 87 ? 19.557 5.724 2.680 1.00 69.62 87 ASN A O 1
#

Sequence (87 aa):
MKIERGYAQHVGSRNEQQDAGLVLTNDGRTEQLVLVADGMGGHAGGSLASAQVAETARRIWEEHRRTAIEPKRLLERIVREGHESIN

Foldseek 3Di:
DDDDDDDDDDCPPDPDGLKDWDWDADPVRPDIDTDIDAFDDDDPLSNVLNVLLRVLLVVLVVVCNVPPDDPVVSVVSSVVVSVVVSD

Radius of gyration: 14.12 Å; chains: 1; bounding box: 40×19×41 Å

pLDDT: mean 91.65, std 7.65, range [65.69, 97.94]